Protein AF-A0A0F9NZ10-F1 (afdb_monomer_lite)

Secondary structure (DSSP, 8-state):
-HHHHHH----GGG--HHHHHHHHHHHHHHHHHHHHHHHH-SGGGTTSHHHHHHHHHHS-HHHHHHHHHHHHHHHH--

Radius of gyration: 19.58 Å; chains: 1; bounding box: 37×34×45 Å

Organism: NCBI:txid412755

pLDDT: mean 85.73, std 8.18, range [59.06, 94.75]

Sequence (78 aa):
VALKYFFNIDIYPNMDSDFVIKYVVVNALLIFPLVWFLSKLSYKNLHIKWVRKTIGFFTGTKTKKSLEFLNEIEEFEK

Structure (mmCIF, N/CA/C/O backbone):
data_AF-A0A0F9NZ10-F1
#
_entry.id   AF-A0A0F9NZ10-F1
#
loop_
_atom_site.group_PDB
_atom_site.id
_atom_site.type_symbol
_atom_site.label_atom_id
_atom_site.label_alt_id
_atom_site.label_comp_id
_atom_site.label_asym_id
_atom_site.label_entity_id
_atom_site.label_seq_id
_atom_site.pdbx_PDB_ins_code
_atom_site.Cartn_x
_atom_site.Cartn_y
_atom_site.Cartn_z
_atom_site.occupancy
_atom_site.B_iso_or_equiv
_atom_site.auth_seq_id
_atom_site.auth_comp_id
_atom_site.auth_asym_id
_atom_site.auth_atom_id
_atom_site.pdbx_PDB_model_num
ATOM 1 N N . VAL A 1 1 ? 4.899 7.882 -18.884 1.00 59.06 1 VAL A N 1
ATOM 2 C CA . VAL A 1 1 ? 3.998 9.048 -18.675 1.00 59.06 1 VAL A CA 1
ATOM 3 C C . VAL A 1 1 ? 4.016 9.526 -17.225 1.00 59.06 1 VAL A C 1
ATOM 5 O O . VAL A 1 1 ? 4.467 10.639 -17.008 1.00 59.06 1 VAL A O 1
ATOM 8 N N . ALA A 1 2 ? 3.654 8.703 -16.231 1.00 67.00 2 ALA A N 1
ATOM 9 C CA . ALA A 1 2 ? 3.694 9.104 -14.814 1.00 67.00 2 ALA A CA 1
ATOM 10 C C . ALA A 1 2 ? 5.102 9.500 -14.317 1.00 67.00 2 ALA A C 1
ATOM 12 O O . ALA A 1 2 ? 5.256 10.547 -13.708 1.00 67.00 2 ALA A O 1
ATOM 13 N N . LEU A 1 3 ? 6.149 8.734 -14.646 1.00 69.31 3 LEU A N 1
ATOM 14 C CA . LEU A 1 3 ? 7.530 9.067 -14.249 1.00 69.31 3 LEU A CA 1
ATOM 15 C C . LEU A 1 3 ? 8.021 10.410 -14.812 1.00 69.31 3 LEU A C 1
ATOM 17 O O . LEU A 1 3 ? 8.665 11.180 -14.109 1.00 69.31 3 LEU A O 1
ATOM 21 N N . LYS A 1 4 ? 7.641 10.724 -16.053 1.00 69.69 4 LYS A N 1
ATOM 22 C CA . LYS A 1 4 ? 7.903 12.029 -16.667 1.00 69.69 4 LYS A CA 1
ATOM 23 C C . LYS A 1 4 ? 7.134 13.145 -15.952 1.00 69.69 4 LYS A C 1
ATOM 25 O O . LYS A 1 4 ? 7.686 14.210 -15.732 1.00 69.69 4 LYS A O 1
ATOM 30 N N . TYR A 1 5 ? 5.893 12.887 -15.543 1.00 74.69 5 TYR A N 1
ATOM 31 C CA . TYR A 1 5 ? 5.050 13.878 -14.869 1.00 74.69 5 TYR A CA 1
ATOM 32 C C . TYR A 1 5 ? 5.460 14.157 -13.416 1.00 74.69 5 TYR A C 1
ATOM 34 O O . TYR A 1 5 ? 5.424 15.301 -12.982 1.00 74.69 5 TYR A O 1
ATOM 42 N N . PHE A 1 6 ? 5.844 13.124 -12.664 1.00 82.12 6 PHE A N 1
ATOM 43 C CA . PHE A 1 6 ? 6.142 13.237 -11.233 1.00 82.12 6 PHE A CA 1
ATOM 44 C C . PHE A 1 6 ? 7.627 13.442 -10.931 1.00 82.12 6 PHE A C 1
ATOM 46 O O . PHE A 1 6 ? 7.959 14.067 -9.929 1.00 82.12 6 PHE A O 1
ATOM 53 N N . PHE A 1 7 ? 8.518 12.927 -11.781 1.00 80.31 7 PHE A N 1
ATOM 54 C CA . PHE A 1 7 ? 9.961 12.923 -11.523 1.00 80.31 7 PHE A CA 1
ATOM 55 C C . PHE A 1 7 ? 10.774 13.599 -12.634 1.00 80.31 7 PHE A C 1
ATOM 57 O O . PHE A 1 7 ? 11.994 13.654 -12.535 1.00 80.31 7 PHE A O 1
ATOM 64 N N . ASN A 1 8 ? 10.121 14.114 -13.686 1.00 74.38 8 ASN A N 1
ATOM 65 C CA . ASN A 1 8 ? 10.764 14.723 -14.858 1.00 74.38 8 ASN A CA 1
ATOM 66 C C . ASN A 1 8 ? 11.814 13.818 -15.536 1.00 74.38 8 ASN A C 1
ATOM 68 O O . ASN A 1 8 ? 12.736 14.292 -16.195 1.00 74.38 8 ASN A O 1
ATOM 72 N N . ILE A 1 9 ? 11.676 12.499 -15.373 1.00 77.88 9 ILE A N 1
ATOM 73 C CA . ILE A 1 9 ? 12.545 11.508 -16.008 1.00 77.88 9 ILE A CA 1
ATOM 74 C C . ILE A 1 9 ? 11.919 11.131 -17.348 1.00 77.88 9 ILE A C 1
ATOM 76 O O . ILE A 1 9 ? 10.854 10.502 -17.390 1.00 77.88 9 ILE A O 1
ATOM 80 N N . ASP A 1 10 ? 12.581 11.505 -18.445 1.00 69.75 10 ASP A N 1
ATOM 81 C CA . ASP A 1 10 ? 12.195 11.059 -19.779 1.00 69.75 10 ASP A CA 1
ATOM 82 C C . ASP A 1 10 ? 12.888 9.736 -20.113 1.00 69.75 10 ASP A C 1
ATOM 84 O O . ASP A 1 10 ? 14.094 9.671 -20.339 1.00 69.75 10 ASP A O 1
ATOM 88 N N . ILE A 1 11 ? 12.107 8.659 -20.091 1.00 70.69 11 ILE A N 1
ATOM 89 C CA . ILE A 1 11 ? 12.564 7.294 -20.380 1.00 70.69 11 ILE A CA 1
ATOM 90 C C . ILE A 1 11 ? 12.484 6.955 -21.870 1.00 70.69 11 ILE A C 1
ATOM 92 O O . ILE A 1 11 ? 13.156 6.024 -22.300 1.00 70.69 11 ILE A O 1
ATOM 96 N N . TYR A 1 12 ? 11.724 7.720 -22.667 1.00 69.06 12 TYR A N 1
ATOM 97 C CA . TYR A 1 12 ? 11.568 7.474 -24.106 1.00 69.06 12 TYR A CA 1
ATOM 98 C C . TYR A 1 12 ? 12.888 7.455 -24.897 1.00 69.06 12 TYR A C 1
ATOM 100 O O . TYR A 1 12 ? 13.025 6.585 -25.753 1.00 69.06 12 TYR A O 1
ATOM 108 N N . PRO A 1 13 ? 13.883 8.319 -24.614 1.00 73.44 13 PRO A N 1
ATOM 109 C CA . PRO A 1 13 ? 15.165 8.292 -25.323 1.00 73.44 13 PRO A CA 1
ATOM 110 C C . PRO A 1 13 ? 15.988 7.016 -25.091 1.00 73.44 13 PRO A C 1
ATOM 112 O O . PRO A 1 13 ? 16.848 6.698 -25.902 1.00 73.44 13 PRO A O 1
ATOM 115 N N . ASN A 1 14 ? 15.724 6.287 -23.999 1.00 67.75 14 ASN A N 1
ATOM 116 C CA . ASN A 1 14 ? 16.441 5.069 -23.604 1.00 67.75 14 ASN A CA 1
ATOM 117 C C . ASN A 1 14 ? 15.562 3.806 -23.721 1.00 67.75 14 ASN A C 1
ATOM 119 O O . ASN A 1 14 ? 15.900 2.762 -23.160 1.00 67.75 14 ASN A O 1
ATOM 123 N N . MET A 1 15 ? 14.416 3.891 -24.410 1.00 69.62 15 MET A N 1
ATOM 124 C CA . MET A 1 15 ? 13.521 2.755 -24.654 1.00 69.62 15 MET A CA 1
ATOM 125 C C . MET A 1 15 ? 14.078 1.848 -25.758 1.00 69.62 15 MET A C 1
ATOM 127 O O . MET A 1 15 ? 13.550 1.784 -26.864 1.00 69.62 15 MET A O 1
ATOM 131 N N . ASP A 1 16 ? 15.147 1.125 -25.438 1.00 80.00 16 ASP A N 1
ATOM 132 C CA . ASP A 1 16 ? 15.544 -0.074 -26.176 1.00 80.00 16 ASP A CA 1
ATOM 133 C C . ASP A 1 16 ? 14.498 -1.191 -25.952 1.00 80.00 16 ASP A C 1
ATOM 135 O O . ASP A 1 16 ? 13.834 -1.246 -24.911 1.00 80.00 16 ASP A O 1
ATOM 139 N N . SER A 1 17 ? 14.355 -2.106 -26.911 1.00 79.81 17 SER A N 1
ATOM 140 C CA . SER A 1 17 ? 13.525 -3.312 -26.803 1.00 79.81 17 SER A CA 1
ATOM 141 C C . SER A 1 17 ? 13.824 -4.086 -25.514 1.00 79.81 17 SER A C 1
ATOM 143 O O . SER A 1 17 ? 12.914 -4.537 -24.815 1.00 79.81 17 SER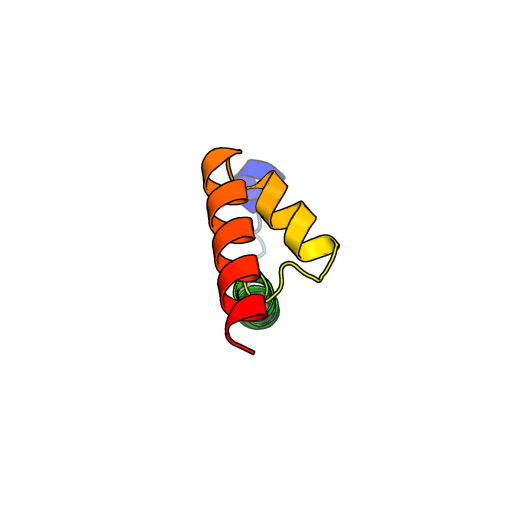 A O 1
ATOM 145 N N . ASP A 1 18 ? 15.099 -4.154 -25.138 1.00 82.12 18 ASP A N 1
ATOM 146 C CA . ASP A 1 18 ? 15.564 -4.787 -23.906 1.00 82.12 18 ASP A CA 1
ATOM 147 C C . ASP A 1 18 ? 15.031 -4.093 -22.638 1.00 82.12 18 ASP A C 1
ATOM 149 O O . ASP A 1 18 ? 14.686 -4.742 -21.645 1.00 82.12 18 ASP A O 1
ATOM 153 N N . PHE A 1 19 ? 14.924 -2.762 -22.672 1.00 82.44 19 PHE A N 1
ATOM 154 C CA . PHE A 1 19 ? 14.356 -1.967 -21.586 1.00 82.44 19 PHE A CA 1
ATOM 155 C C . PHE A 1 19 ? 12.847 -2.188 -21.467 1.00 82.44 19 PHE A C 1
ATOM 157 O O . PHE A 1 19 ? 12.347 -2.364 -20.356 1.00 82.44 19 PHE A O 1
ATOM 164 N N . VAL A 1 20 ? 12.122 -2.236 -22.590 1.00 83.69 20 VAL A N 1
ATOM 165 C CA . VAL A 1 20 ? 10.669 -2.478 -22.595 1.00 83.69 20 VAL A CA 1
ATOM 166 C C . VAL A 1 20 ? 10.345 -3.837 -21.980 1.00 83.69 20 VAL A C 1
ATOM 168 O O . VAL A 1 20 ? 9.470 -3.924 -21.118 1.00 83.69 20 VAL A O 1
ATOM 171 N N . ILE A 1 21 ? 11.085 -4.882 -22.355 1.00 85.81 21 ILE A N 1
ATOM 172 C CA . ILE A 1 21 ? 10.887 -6.231 -21.812 1.00 85.81 21 ILE A CA 1
ATOM 173 C C . ILE A 1 21 ? 11.150 -6.243 -20.302 1.00 85.81 21 ILE A C 1
ATOM 175 O O . ILE A 1 21 ? 10.293 -6.681 -19.535 1.00 85.81 21 ILE A O 1
ATOM 179 N N . LYS A 1 22 ? 12.292 -5.705 -19.849 1.00 86.38 22 LYS A N 1
ATOM 180 C CA . LYS A 1 22 ? 12.627 -5.628 -18.414 1.00 86.38 22 LYS A CA 1
ATOM 181 C C . LYS A 1 22 ? 11.584 -4.822 -17.640 1.00 86.38 22 LYS A C 1
ATOM 183 O O . LYS A 1 22 ? 11.164 -5.243 -16.565 1.00 86.38 22 LYS A O 1
ATOM 188 N N . TYR A 1 23 ? 11.117 -3.706 -18.198 1.00 84.62 23 TYR A N 1
ATOM 189 C CA . TYR A 1 23 ? 10.075 -2.879 -17.598 1.00 84.62 23 TYR A CA 1
ATOM 190 C C . TYR A 1 23 ? 8.767 -3.657 -17.430 1.00 84.62 23 TYR A C 1
ATOM 192 O O . TYR A 1 23 ? 8.211 -3.678 -16.333 1.00 84.62 23 TYR A O 1
ATOM 200 N N . VAL A 1 24 ? 8.289 -4.336 -18.476 1.00 88.12 24 VAL A N 1
ATOM 201 C CA . VAL A 1 24 ? 7.062 -5.144 -18.410 1.00 88.12 24 VAL A CA 1
ATOM 202 C C . VAL A 1 24 ? 7.204 -6.267 -17.384 1.00 88.12 24 VAL A C 1
ATOM 204 O O . VAL A 1 24 ? 6.319 -6.431 -16.548 1.00 88.12 24 VAL A O 1
ATOM 207 N N . VAL A 1 25 ? 8.327 -6.990 -17.388 1.00 91.25 25 VAL A N 1
ATOM 208 C CA . VAL A 1 25 ? 8.583 -8.093 -16.447 1.00 91.25 25 VAL A CA 1
ATOM 209 C C . VAL A 1 25 ? 8.597 -7.599 -15.000 1.00 91.25 25 VAL A C 1
ATOM 211 O O . VAL A 1 25 ? 7.921 -8.177 -14.151 1.00 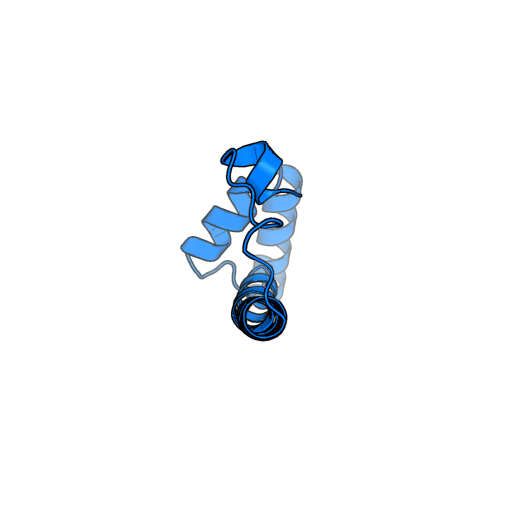91.25 25 VAL A O 1
ATOM 214 N N . VAL A 1 26 ? 9.312 -6.509 -14.708 1.00 89.19 26 VAL A N 1
ATOM 215 C CA . VAL A 1 26 ? 9.378 -5.947 -13.350 1.00 89.19 26 VAL A CA 1
ATOM 216 C C . VAL A 1 26 ? 8.004 -5.451 -12.895 1.00 89.19 26 VAL A C 1
ATOM 218 O O . VAL A 1 26 ? 7.599 -5.743 -11.773 1.00 89.19 26 VAL A O 1
ATOM 221 N N . ASN A 1 27 ? 7.247 -4.760 -13.753 1.00 87.44 27 ASN A N 1
ATOM 222 C CA . ASN A 1 27 ? 5.900 -4.299 -13.400 1.00 87.44 27 ASN A CA 1
ATOM 223 C C . ASN A 1 27 ? 4.924 -5.465 -13.200 1.00 87.44 27 ASN A C 1
ATOM 225 O O . ASN A 1 27 ? 4.131 -5.432 -12.262 1.00 87.44 27 ASN A O 1
ATOM 229 N N . ALA A 1 28 ? 5.004 -6.513 -14.022 1.00 91.88 28 ALA A N 1
ATOM 230 C CA . ALA A 1 28 ? 4.210 -7.723 -13.836 1.00 91.88 28 ALA A CA 1
ATOM 231 C C . ALA A 1 28 ? 4.550 -8.415 -12.507 1.00 91.88 28 ALA A C 1
ATOM 233 O O . ALA A 1 28 ? 3.656 -8.864 -11.792 1.00 91.88 28 ALA A O 1
ATOM 234 N N . LEU A 1 29 ? 5.829 -8.432 -12.122 1.00 92.56 29 LEU A N 1
ATOM 235 C CA . LEU A 1 29 ? 6.267 -8.989 -10.844 1.00 92.56 29 LEU A CA 1
ATOM 236 C C . LEU A 1 29 ? 5.714 -8.202 -9.645 1.00 92.56 29 LEU A C 1
ATOM 238 O O . LEU A 1 29 ? 5.399 -8.800 -8.619 1.00 92.56 29 LEU A O 1
ATOM 242 N N . LEU A 1 30 ? 5.513 -6.888 -9.781 1.00 90.38 30 LEU A N 1
ATOM 243 C CA . LEU A 1 30 ? 4.879 -6.053 -8.753 1.00 90.38 30 LEU A CA 1
ATOM 244 C C . LEU A 1 30 ? 3.378 -6.336 -8.564 1.00 90.38 30 LEU A C 1
ATOM 246 O O . LEU A 1 30 ? 2.817 -5.963 -7.532 1.00 90.38 30 LEU A O 1
ATOM 250 N N . ILE A 1 31 ? 2.726 -7.041 -9.493 1.00 92.25 31 ILE A N 1
ATOM 251 C CA . ILE A 1 31 ? 1.320 -7.441 -9.337 1.00 92.25 31 ILE A CA 1
ATOM 252 C C . ILE A 1 31 ? 1.174 -8.436 -8.180 1.00 92.25 31 ILE A C 1
ATOM 254 O O . ILE A 1 31 ? 0.227 -8.332 -7.406 1.00 92.25 31 ILE A O 1
ATOM 258 N N . PHE A 1 32 ? 2.121 -9.358 -7.998 1.00 93.50 32 PHE A N 1
ATOM 259 C CA . PHE A 1 32 ? 2.062 -10.359 -6.927 1.00 93.50 32 PHE A CA 1
ATOM 260 C C . PHE A 1 32 ? 1.998 -9.754 -5.512 1.00 93.50 32 PHE A C 1
ATOM 262 O O . PHE A 1 32 ? 1.045 -10.061 -4.788 1.00 93.50 32 PHE A O 1
ATOM 269 N N . PRO A 1 33 ? 2.935 -8.878 -5.084 1.00 93.38 33 PRO A N 1
ATOM 270 C CA . PRO A 1 33 ? 2.848 -8.245 -3.773 1.00 93.38 33 PRO A CA 1
ATOM 271 C C . PRO A 1 33 ? 1.629 -7.327 -3.658 1.00 93.38 33 PRO A C 1
ATOM 273 O O . PRO A 1 33 ? 1.071 -7.218 -2.569 1.00 93.38 33 PRO A O 1
ATOM 276 N N . LEU A 1 34 ? 1.171 -6.713 -4.756 1.00 92.12 34 LEU A N 1
ATOM 277 C CA . LEU A 1 34 ? -0.041 -5.894 -4.753 1.00 92.12 34 LEU A CA 1
ATOM 278 C C . LEU A 1 34 ? -1.294 -6.738 -4.481 1.00 92.12 34 LEU A C 1
ATOM 280 O O . LEU A 1 34 ? -2.085 -6.391 -3.608 1.00 92.12 34 LEU A O 1
ATOM 284 N N . VAL A 1 35 ? -1.459 -7.863 -5.179 1.00 94.75 35 VAL A N 1
ATOM 285 C CA . VAL A 1 35 ? -2.576 -8.796 -4.963 1.00 94.75 35 VAL A CA 1
ATOM 286 C C . VAL A 1 35 ? -2.540 -9.344 -3.539 1.00 94.75 35 VAL A C 1
ATOM 288 O O . VAL A 1 35 ? -3.563 -9.343 -2.854 1.00 94.75 35 VAL A O 1
ATOM 291 N N . TRP A 1 36 ? -1.362 -9.742 -3.053 1.00 93.56 36 TRP A N 1
ATOM 292 C CA . TRP A 1 36 ? -1.189 -10.166 -1.665 1.00 93.56 36 TRP A CA 1
ATOM 293 C C . TRP A 1 36 ? -1.592 -9.061 -0.679 1.00 93.56 36 TRP A C 1
ATOM 295 O O . TRP A 1 36 ? -2.371 -9.311 0.243 1.00 93.56 36 TRP A O 1
ATOM 305 N N . PHE A 1 37 ? -1.130 -7.830 -0.892 1.00 92.62 37 PHE A N 1
ATOM 306 C CA . PHE A 1 37 ? -1.448 -6.689 -0.039 1.00 92.62 37 PHE A CA 1
ATOM 307 C C . PHE A 1 37 ? -2.955 -6.415 0.001 1.00 92.62 37 PHE A C 1
ATOM 309 O O . PHE A 1 37 ? -3.531 -6.326 1.084 1.00 92.62 37 PHE A O 1
ATOM 316 N N . LEU A 1 38 ? -3.610 -6.356 -1.162 1.00 91.25 38 LEU A N 1
ATOM 317 C CA . LEU A 1 38 ? -5.053 -6.133 -1.260 1.00 91.25 38 LEU A CA 1
ATOM 318 C C . LEU A 1 38 ? -5.848 -7.273 -0.615 1.00 91.25 38 LEU A C 1
ATOM 320 O O . LEU A 1 38 ? -6.811 -7.008 0.097 1.00 91.25 38 LEU A O 1
ATOM 324 N N . SER A 1 39 ? -5.402 -8.526 -0.758 1.00 90.88 39 SER A N 1
ATOM 325 C CA . SER A 1 39 ? -6.042 -9.676 -0.099 1.00 90.88 39 SER A CA 1
ATOM 326 C C . SER A 1 39 ? -6.002 -9.595 1.434 1.00 90.88 39 SER A C 1
ATOM 328 O O . SER A 1 39 ? -6.871 -10.142 2.118 1.00 90.88 39 SER A O 1
ATOM 330 N N . LYS A 1 40 ? -5.014 -8.884 1.999 1.00 91.94 40 LYS A N 1
ATOM 331 C CA . LYS A 1 40 ? -4.895 -8.668 3.445 1.00 91.94 40 LYS A CA 1
ATOM 332 C C . LYS A 1 40 ? -5.796 -7.549 3.960 1.00 91.94 40 LYS A C 1
ATOM 334 O O . LYS A 1 40 ? -6.139 -7.582 5.139 1.00 91.94 40 LYS A O 1
ATOM 339 N N . LEU A 1 41 ? -6.238 -6.615 3.119 1.00 91.44 41 LEU A N 1
ATOM 340 C CA . LEU A 1 41 ? -7.130 -5.517 3.505 1.00 91.44 41 LEU A CA 1
ATOM 341 C C . LEU A 1 41 ? -8.597 -5.969 3.575 1.00 91.44 41 LEU A C 1
ATOM 343 O O . LEU A 1 41 ? -9.438 -5.552 2.787 1.00 91.44 41 LEU A O 1
ATOM 347 N N . SER A 1 42 ? -8.904 -6.827 4.544 1.00 88.50 42 SER A N 1
ATOM 348 C CA . SER A 1 42 ? -10.253 -7.347 4.789 1.00 88.50 42 SER A CA 1
ATOM 349 C C . SER A 1 42 ? -10.612 -7.267 6.272 1.00 88.50 42 SER A C 1
ATOM 351 O O . SER A 1 42 ? -9.720 -7.254 7.125 1.00 88.50 42 SER A O 1
ATOM 353 N N . TYR A 1 43 ? -11.914 -7.251 6.578 1.00 87.00 43 TYR A N 1
ATOM 354 C CA . TYR A 1 43 ? -12.435 -7.198 7.947 1.00 87.00 43 TYR A CA 1
ATOM 355 C C . TYR A 1 43 ? -11.923 -8.372 8.806 1.00 87.00 43 TYR A C 1
ATOM 357 O O . TYR A 1 43 ? -11.572 -8.175 9.963 1.00 87.00 43 TYR A O 1
ATOM 365 N N . LYS A 1 44 ? -11.712 -9.551 8.200 1.00 88.19 44 LYS A N 1
ATOM 366 C CA . LYS A 1 44 ? -11.147 -10.746 8.863 1.00 88.19 44 LYS A CA 1
ATOM 367 C C . LYS A 1 44 ? -9.705 -10.561 9.367 1.00 88.19 44 LYS A C 1
ATOM 369 O O . LYS A 1 44 ? -9.244 -11.264 10.263 1.00 88.19 44 LYS A O 1
ATOM 374 N N . ASN A 1 45 ? -8.952 -9.632 8.774 1.00 90.88 45 ASN A N 1
ATOM 375 C CA . ASN A 1 45 ? -7.544 -9.383 9.104 1.00 90.88 45 ASN A CA 1
ATOM 376 C C . ASN A 1 45 ? -7.354 -8.151 10.006 1.00 90.88 45 ASN A C 1
ATOM 378 O O . ASN A 1 45 ? -6.222 -7.700 10.190 1.00 90.88 45 ASN A O 1
ATOM 382 N N . LEU A 1 46 ? -8.427 -7.599 10.584 1.00 88.69 46 LEU A N 1
ATOM 383 C CA . LEU A 1 46 ? -8.351 -6.414 11.450 1.00 88.69 46 LEU A CA 1
ATOM 384 C C . LEU A 1 46 ? -7.549 -6.633 12.740 1.00 88.69 46 LEU A C 1
ATOM 386 O O . LEU A 1 46 ? -7.061 -5.662 13.322 1.00 88.69 46 LEU A O 1
ATOM 390 N N . HIS A 1 47 ? -7.337 -7.887 13.145 1.00 87.50 47 HIS A N 1
ATOM 391 C CA . HIS A 1 47 ? -6.434 -8.249 14.240 1.00 87.50 47 HIS A CA 1
ATOM 392 C C . HIS A 1 47 ? -4.973 -7.829 13.971 1.00 87.50 47 HIS A C 1
ATOM 394 O O . HIS A 1 47 ? -4.198 -7.592 14.900 1.00 87.50 47 HIS A O 1
ATOM 400 N N . ILE A 1 48 ? -4.578 -7.688 12.700 1.00 92.94 48 ILE A N 1
ATOM 401 C CA . ILE A 1 48 ? -3.235 -7.257 12.317 1.00 92.94 48 ILE A CA 1
ATOM 402 C C . ILE A 1 48 ? -3.143 -5.727 12.406 1.00 92.94 48 ILE A C 1
ATOM 404 O O . ILE A 1 48 ? -3.796 -4.996 11.658 1.00 92.94 48 ILE A O 1
ATOM 408 N N . LYS A 1 49 ? -2.260 -5.219 13.280 1.00 91.44 49 LYS A N 1
ATOM 409 C CA . LYS A 1 49 ? -2.114 -3.774 13.564 1.00 91.44 49 LYS A CA 1
ATOM 410 C C . LYS A 1 49 ? -1.920 -2.912 12.312 1.00 91.44 49 LYS A C 1
ATOM 412 O O . LYS A 1 49 ? -2.524 -1.844 12.212 1.00 91.44 49 LYS A O 1
ATOM 417 N N . TRP A 1 50 ? -1.086 -3.352 11.365 1.00 93.19 50 TRP A N 1
ATOM 418 C CA . TRP A 1 50 ? -0.841 -2.580 10.144 1.00 93.19 50 TRP A CA 1
ATOM 419 C C . TRP A 1 50 ? -2.070 -2.564 9.226 1.00 93.19 50 TRP A C 1
ATOM 421 O O . TRP A 1 50 ? -2.389 -1.506 8.699 1.00 93.19 50 TRP A O 1
ATOM 431 N N . VAL A 1 51 ? -2.814 -3.674 9.109 1.00 92.62 51 VAL A N 1
ATOM 432 C CA . VAL A 1 51 ? -4.055 -3.749 8.314 1.00 92.62 51 VAL A CA 1
ATOM 433 C C . VAL A 1 51 ? -5.093 -2.780 8.869 1.00 92.62 51 VAL A C 1
ATOM 435 O O . VAL A 1 51 ? -5.631 -1.964 8.123 1.00 92.62 51 VAL A O 1
ATOM 438 N N . ARG A 1 52 ? -5.311 -2.792 10.191 1.00 90.12 52 ARG A N 1
ATOM 439 C CA . ARG A 1 52 ? -6.238 -1.867 10.862 1.00 90.12 52 ARG A CA 1
ATOM 440 C C . ARG A 1 52 ? -5.855 -0.402 10.644 1.00 90.12 52 ARG A C 1
ATOM 442 O O . ARG A 1 52 ? -6.730 0.428 10.401 1.00 90.12 52 ARG A O 1
ATOM 449 N N . LYS A 1 53 ? -4.557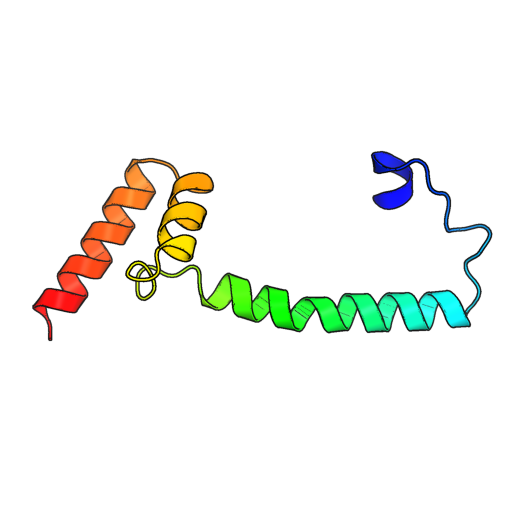 -0.078 10.712 1.00 91.50 53 LYS A N 1
ATOM 450 C CA . LYS A 1 53 ? -4.055 1.283 10.467 1.00 91.50 53 LYS A CA 1
ATOM 451 C C . LYS A 1 53 ? -4.266 1.706 9.012 1.00 91.50 53 LYS A C 1
ATOM 453 O O . LYS A 1 53 ? -4.744 2.809 8.778 1.00 91.50 53 LYS A O 1
ATOM 458 N N . THR A 1 54 ? -3.960 0.828 8.058 1.00 93.00 54 THR A N 1
ATOM 459 C CA . THR A 1 54 ? -4.137 1.080 6.622 1.00 93.00 54 THR A CA 1
ATOM 460 C C . THR A 1 54 ? -5.609 1.278 6.273 1.00 93.00 54 THR A C 1
ATOM 462 O O . THR A 1 54 ? -5.963 2.299 5.695 1.00 93.00 54 THR A O 1
ATOM 465 N N . ILE A 1 55 ? -6.491 0.366 6.693 1.00 91.06 55 ILE A N 1
ATOM 466 C CA . ILE A 1 55 ? -7.940 0.503 6.487 1.00 91.06 55 ILE A CA 1
ATOM 467 C C . ILE A 1 55 ? -8.444 1.798 7.130 1.00 91.06 55 ILE A C 1
ATOM 469 O O . ILE A 1 55 ? -9.168 2.550 6.489 1.00 91.06 55 ILE A O 1
ATOM 473 N N . GLY A 1 56 ? -8.027 2.114 8.358 1.00 90.06 56 GLY A N 1
ATOM 474 C CA . GLY A 1 56 ? -8.418 3.358 9.025 1.00 90.06 56 GLY A CA 1
ATOM 475 C C . GLY A 1 56 ? -7.904 4.635 8.346 1.00 90.06 56 GLY A C 1
ATOM 476 O O . GLY A 1 56 ? -8.530 5.675 8.499 1.00 90.06 56 GLY A O 1
ATOM 477 N N . PHE A 1 57 ? -6.793 4.568 7.607 1.00 91.31 57 PHE A N 1
ATOM 478 C CA . PHE A 1 57 ? -6.268 5.694 6.832 1.00 91.31 57 PHE A CA 1
ATOM 479 C C . PHE A 1 57 ? -7.056 5.917 5.535 1.00 91.31 57 PHE A C 1
ATOM 481 O O . PHE A 1 57 ? -7.347 7.054 5.180 1.00 91.31 57 PHE A O 1
ATOM 488 N N . PHE A 1 58 ? -7.417 4.835 4.840 1.00 88.44 58 PHE A N 1
ATOM 489 C CA . PHE A 1 58 ? -8.130 4.908 3.561 1.00 88.44 58 PHE A CA 1
ATOM 490 C C . PHE A 1 58 ? -9.654 5.018 3.697 1.00 88.44 58 PHE A C 1
ATOM 492 O O . PHE A 1 58 ? -10.323 5.398 2.739 1.00 88.44 58 PHE A O 1
ATOM 499 N N . THR A 1 59 ? -10.222 4.676 4.856 1.00 89.31 59 THR A N 1
ATOM 500 C CA . THR A 1 59 ? -11.676 4.632 5.059 1.00 89.31 59 THR A CA 1
ATOM 501 C C . THR A 1 59 ? -12.165 5.681 6.053 1.00 89.31 59 THR A C 1
ATOM 503 O O . THR A 1 59 ? -11.465 6.081 6.980 1.00 89.31 59 THR A O 1
ATOM 506 N N . GLY A 1 60 ? -13.412 6.124 5.872 1.00 89.94 60 GLY A N 1
ATOM 507 C CA . GLY A 1 60 ? -14.073 7.023 6.812 1.00 89.94 60 GLY A CA 1
ATOM 508 C C . GLY A 1 60 ? -14.485 6.324 8.112 1.00 89.94 60 GLY A C 1
ATOM 509 O O . GLY A 1 60 ? -14.581 5.099 8.197 1.00 89.94 60 GLY A O 1
ATOM 510 N N .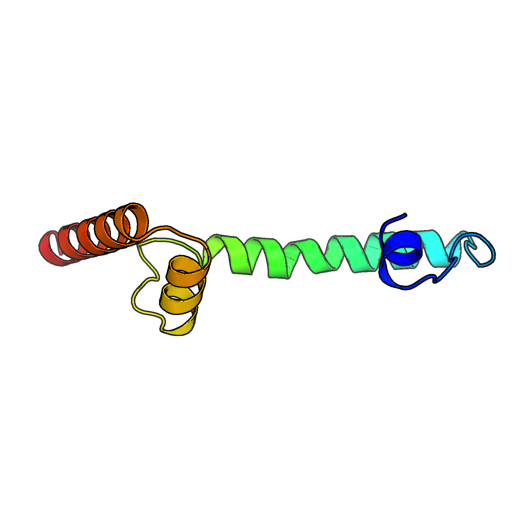 THR A 1 61 ? -14.819 7.121 9.127 1.00 87.44 61 THR A N 1
ATOM 511 C CA . THR A 1 61 ? -15.218 6.634 10.461 1.00 87.44 61 THR A CA 1
ATOM 512 C C . THR A 1 61 ? -16.406 5.668 10.435 1.00 87.44 61 THR A C 1
ATOM 514 O O . THR A 1 61 ?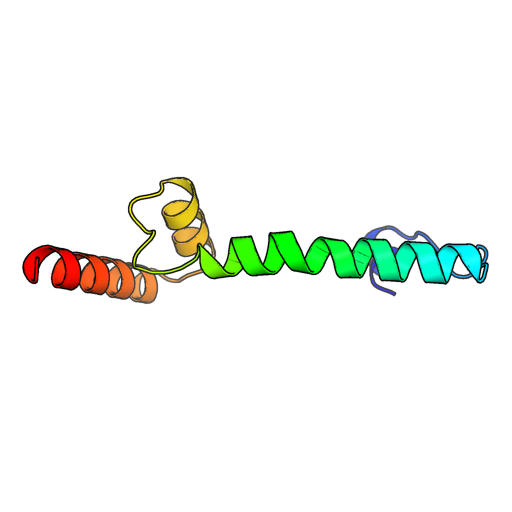 -16.428 4.716 11.212 1.00 87.44 61 THR A O 1
ATOM 517 N N . LYS A 1 62 ? -17.376 5.875 9.533 1.00 89.50 62 LYS A N 1
ATOM 518 C CA . LYS A 1 62 ? -18.537 4.984 9.365 1.00 89.50 62 LYS A CA 1
ATOM 519 C C . LYS A 1 62 ? -18.128 3.611 8.832 1.00 89.50 62 LYS A C 1
ATOM 521 O O . LYS A 1 62 ? -18.459 2.606 9.445 1.00 89.50 62 LYS A O 1
ATOM 526 N N . THR A 1 63 ? -17.354 3.580 7.748 1.00 89.69 63 THR A N 1
ATOM 527 C CA . THR A 1 63 ? -16.843 2.341 7.144 1.00 89.69 63 THR A CA 1
ATOM 528 C C . THR A 1 63 ? -15.983 1.562 8.130 1.00 89.69 63 THR A C 1
ATOM 530 O O . THR A 1 63 ? -16.159 0.357 8.268 1.00 89.69 63 THR A O 1
ATOM 533 N N . LYS A 1 64 ? -15.115 2.248 8.882 1.00 89.00 64 LYS A N 1
ATOM 534 C CA . LYS A 1 64 ? -14.317 1.619 9.937 1.00 89.00 64 LYS A CA 1
ATOM 535 C C . LYS A 1 64 ? -15.193 0.920 10.981 1.00 89.00 64 LYS A C 1
ATOM 537 O O . LYS A 1 64 ? -14.948 -0.244 11.274 1.00 89.00 64 LYS A O 1
ATOM 542 N N . LYS A 1 65 ? -16.222 1.600 11.502 1.00 89.81 65 LYS A N 1
ATOM 543 C CA . LYS A 1 65 ? -17.149 1.015 12.487 1.00 89.81 65 LYS A CA 1
ATOM 544 C C . LYS A 1 65 ? -17.898 -0.194 11.931 1.00 89.81 65 LYS A C 1
ATOM 546 O O . LYS A 1 65 ? -18.039 -1.183 12.633 1.00 89.81 65 LYS A O 1
ATOM 551 N N . SER A 1 66 ? -18.348 -0.136 10.678 1.00 93.12 66 SER A N 1
ATOM 552 C CA . 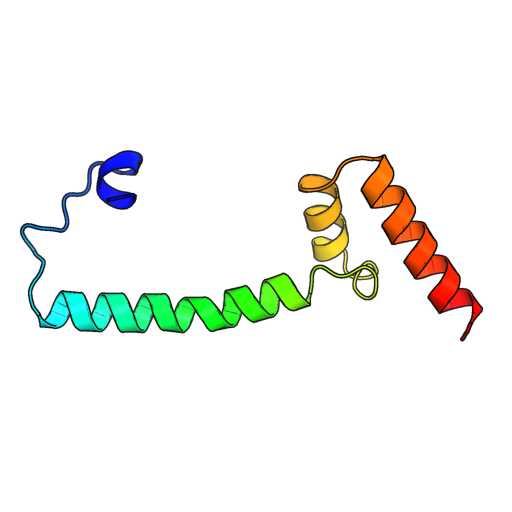SER A 1 66 ? -18.998 -1.280 10.030 1.00 93.12 66 SER A CA 1
ATOM 553 C C . SER A 1 66 ? -18.059 -2.481 9.904 1.00 93.12 66 SER A C 1
ATOM 555 O O . SER A 1 66 ? -18.486 -3.605 10.132 1.00 93.12 66 SER A O 1
ATOM 557 N N . LEU A 1 67 ? -16.783 -2.260 9.575 1.00 91.19 67 LEU A N 1
ATOM 558 C CA . LEU A 1 67 ? -15.792 -3.337 9.485 1.00 91.19 67 LEU A CA 1
ATOM 559 C C . LEU A 1 67 ? -15.454 -3.936 10.859 1.00 91.19 67 LEU A C 1
ATOM 561 O O . LEU A 1 67 ? -15.283 -5.146 10.957 1.00 91.19 67 LEU A O 1
ATOM 565 N N . GLU A 1 68 ? -15.380 -3.110 11.907 1.00 87.94 68 GLU A N 1
ATOM 566 C CA . GLU A 1 68 ? -15.213 -3.575 13.293 1.00 87.94 68 GLU A CA 1
ATOM 567 C C . GLU A 1 68 ? -16.432 -4.404 13.742 1.00 87.94 68 GLU A C 1
ATOM 569 O O . GLU A 1 68 ? -16.254 -5.519 14.220 1.00 87.94 68 GLU A O 1
ATOM 574 N N . PHE A 1 69 ? -17.654 -3.943 13.459 1.00 92.19 69 PHE A N 1
ATOM 575 C CA . PHE A 1 69 ? -18.891 -4.680 13.749 1.00 92.19 69 PHE A CA 1
ATOM 576 C C . PHE A 1 69 ? -18.967 -6.042 13.039 1.00 92.19 69 PHE A C 1
ATOM 578 O O . PHE A 1 69 ? -19.353 -7.037 13.643 1.00 92.19 69 PHE A O 1
ATOM 585 N N . LEU A 1 70 ? -18.564 -6.116 11.764 1.00 90.62 70 LEU A N 1
ATOM 586 C CA . LEU A 1 70 ? -18.501 -7.391 11.037 1.00 90.62 70 LEU A CA 1
ATOM 587 C C . LEU A 1 70 ? -17.493 -8.367 11.659 1.00 90.62 70 LEU A C 1
ATOM 589 O O . LEU A 1 70 ? -17.745 -9.568 11.682 1.00 90.62 70 LEU A O 1
ATOM 593 N N . ASN A 1 71 ? -16.358 -7.863 12.151 1.00 88.00 71 ASN A N 1
ATOM 594 C CA . ASN A 1 71 ? -15.375 -8.692 12.843 1.00 88.00 71 ASN A CA 1
ATOM 595 C C . ASN A 1 71 ? -15.913 -9.202 14.189 1.00 88.00 71 ASN A C 1
ATOM 597 O O . ASN A 1 71 ? -15.704 -10.365 14.509 1.00 88.00 71 ASN A O 1
ATOM 601 N N . GLU A 1 72 ? -16.639 -8.367 14.938 1.00 88.94 72 GLU A N 1
ATOM 602 C CA . GLU A 1 72 ? -17.291 -8.766 16.193 1.00 88.94 72 GLU A CA 1
ATOM 603 C C . GLU A 1 72 ? -18.323 -9.883 15.966 1.00 88.94 72 GLU A C 1
ATOM 605 O O . GLU A 1 72 ? -18.290 -10.883 16.676 1.00 88.94 72 GLU A O 1
ATOM 610 N N . ILE A 1 73 ? -19.192 -9.777 14.950 1.00 91.44 73 ILE A N 1
ATOM 611 C CA . ILE A 1 73 ? -20.175 -10.834 14.630 1.00 91.44 73 ILE A CA 1
ATOM 612 C C . ILE A 1 73 ? -19.489 -12.182 14.370 1.00 91.44 73 ILE A C 1
ATOM 614 O O . ILE A 1 73 ? -19.909 -13.198 14.917 1.00 91.44 73 ILE A O 1
ATOM 618 N N . GLU A 1 74 ? -18.424 -12.198 13.564 1.00 86.50 74 GLU A N 1
ATOM 619 C CA . GLU A 1 74 ? -17.708 -13.439 13.228 1.00 86.50 74 GLU A CA 1
ATOM 620 C C . GLU A 1 74 ? -16.952 -14.026 14.439 1.00 86.50 74 GLU A C 1
ATOM 622 O O . GLU A 1 74 ? -16.706 -15.230 14.486 1.00 86.50 74 GLU A O 1
ATOM 627 N N . GLU A 1 75 ? -16.593 -13.205 15.431 1.00 86.62 75 GLU A N 1
ATOM 628 C CA . GLU A 1 75 ? -16.054 -13.676 16.715 1.00 86.62 75 GLU A CA 1
ATOM 629 C C . GLU A 1 75 ? -17.137 -14.289 17.613 1.00 86.62 75 GLU A C 1
ATOM 631 O O . GLU A 1 75 ? -16.842 -15.249 18.317 1.00 86.62 75 GLU A O 1
ATOM 636 N N . PHE A 1 76 ? -18.375 -13.785 17.571 1.00 87.94 76 PHE A N 1
ATOM 637 C CA . PHE A 1 76 ? -19.504 -14.335 18.336 1.00 87.94 76 PHE A CA 1
ATOM 638 C C . PHE A 1 76 ? -20.088 -15.629 17.750 1.00 87.94 76 PHE A C 1
ATOM 640 O O . PHE A 1 76 ? -20.673 -16.414 18.492 1.00 87.94 76 PHE A O 1
ATOM 647 N N . GLU A 1 77 ? -19.982 -15.846 16.436 1.00 83.75 77 GLU A N 1
ATOM 648 C CA . GLU A 1 77 ? -20.444 -17.082 15.781 1.00 83.75 77 GLU A CA 1
ATOM 649 C C . GLU A 1 77 ? -19.510 -18.288 16.001 1.00 83.75 77 GLU A C 1
ATOM 651 O O . GLU A 1 77 ? -19.908 -19.421 15.722 1.00 83.75 77 GLU A O 1
ATOM 656 N N . LYS A 1 78 ? -18.277 -18.058 16.468 1.00 69.38 78 LYS A N 1
ATOM 657 C CA . LYS A 1 78 ? -17.288 -19.103 16.776 1.00 69.38 78 LYS A CA 1
ATOM 658 C C . LYS A 1 78 ? -17.422 -19.636 18.196 1.00 69.38 78 LYS A C 1
ATOM 660 O O . LYS A 1 78 ? -17.209 -20.860 18.344 1.00 69.38 78 LYS A O 1
#

Foldseek 3Di:
DVCCVPVVDDCVVVPDVVVVVVVVVVVVVVVVVVVVVVVCLALCNCVPPVSVVVCPVVDDPVVSVVSPVVNVVVVVVD